Protein AF-B4JKR5-F1 (afdb_monomer_lite)

Organism: Drosophila grimshawi (NCBI:txid7222)

Foldseek 3Di:
DDPQWAAADEDDDDPPDPQADDQVRLQVVLCVVQVADDDGLLQCLLLQSVLLLLCQLTPPLAPLVLQDQAAQDLVNSVSSVVSNVSSCVSNVHPDDADNVVSNVSDRPRSSVVSSSSVVSSVRRDDDGDPPDHSCVSNVNDHGGHHDDD

Radius of gyration: 14.47 Å; chains: 1; bounding box: 42×41×27 Å

Secondary structure (DSSP, 8-state):
----PPPP------TT-S----HHHHHHHHHHHHT----SGGGGGGSHHHHHHHHHHSTTSS-GGG--SEE-SHHHHHHHHHHHHHHHHHTT------HHHHHTT-HHHHHHHHHHHHHHHHHH-----TT--HHHHTTT---EEPP--

Sequence (149 aa):
MGNEYRIAKNVVLTRNSKEQFSKIKILNWVNETLESNLSRIKDLCTGAAYCNLMDILFPNLIQMRNVKFMGNQKIDYIKNFKLLQQGFNKLQVNVSFDIQELIKGNYRENYQFANWFKVFYDRNFESICKNYCAKKARGYQEIGMAISN

InterPro domains:
  IPR001715 Calponin homology domain [PF00307] (23-112)
  IPR001715 Calponin homology domain [PS50021] (20-122)
  IPR027328 Microtubule-associated protein RP/EB [PTHR10623] (14-144)
  IPR036872 CH domain superfamily [G3DSA:1.10.418.10] (5-138)
  IPR036872 CH domain superfamily [SSF47576] (9-125)

pLDDT: mean 90.49, std 11.38, range [38.56, 98.44]

Structure (mmCIF, N/CA/C/O backbone):
data_AF-B4JKR5-F1
#
_entry.id   AF-B4JKR5-F1
#
loop_
_atom_site.group_PDB
_atom_site.id
_atom_site.type_symbol
_atom_site.label_atom_id
_atom_site.label_alt_id
_atom_site.label_comp_id
_atom_site.label_asym_id
_atom_site.label_entity_id
_atom_site.label_seq_id
_atom_site.pdbx_PDB_ins_code
_atom_site.Cartn_x
_atom_site.Cartn_y
_atom_site.Cartn_z
_atom_site.occupancy
_atom_site.B_iso_or_equiv
_atom_site.auth_seq_id
_atom_site.auth_comp_id
_atom_site.auth_asym_id
_atom_site.auth_atom_id
_atom_site.pdbx_PDB_model_num
ATOM 1 N N . MET A 1 1 ? -21.440 -17.011 8.855 1.00 38.56 1 MET A N 1
ATOM 2 C CA . MET A 1 1 ? -20.200 -17.785 8.644 1.00 38.56 1 MET A CA 1
ATOM 3 C C . MET A 1 1 ? -19.094 -16.781 8.385 1.00 38.56 1 MET A C 1
ATOM 5 O O . MET A 1 1 ? -19.148 -16.088 7.378 1.00 38.56 1 MET A O 1
ATOM 9 N N . GLY A 1 2 ? -18.218 -16.561 9.366 1.00 49.44 2 GLY A N 1
ATOM 10 C CA . GLY A 1 2 ? -17.112 -15.616 9.219 1.00 49.44 2 GLY A CA 1
ATOM 11 C C . GLY A 1 2 ? -16.106 -16.192 8.234 1.00 49.44 2 GLY A C 1
ATOM 12 O O . GLY A 1 2 ? -15.695 -17.333 8.402 1.00 49.44 2 GLY A O 1
ATOM 13 N N . ASN A 1 3 ? -15.753 -15.442 7.192 1.00 53.28 3 ASN A N 1
ATOM 14 C CA . ASN A 1 3 ? -14.658 -15.835 6.314 1.00 53.28 3 ASN A CA 1
ATOM 15 C C . ASN A 1 3 ? -13.369 -15.816 7.144 1.00 53.28 3 ASN A C 1
ATOM 17 O O . ASN A 1 3 ? -12.841 -14.742 7.439 1.00 53.28 3 ASN A O 1
ATOM 21 N N . GLU A 1 4 ? -12.902 -16.988 7.564 1.00 66.31 4 GLU A N 1
ATOM 22 C CA . GLU A 1 4 ? -11.586 -17.136 8.172 1.00 66.31 4 GLU A CA 1
ATOM 23 C C . GLU A 1 4 ? -10.542 -16.977 7.067 1.00 66.31 4 GLU A C 1
ATOM 25 O O . GLU A 1 4 ? -10.443 -17.780 6.139 1.00 66.31 4 GLU A O 1
ATOM 30 N N . TYR A 1 5 ? -9.802 -15.871 7.118 1.00 74.06 5 TYR A N 1
ATOM 31 C CA . TYR A 1 5 ? -8.670 -15.653 6.228 1.00 74.06 5 TYR A CA 1
ATOM 32 C C . TYR A 1 5 ? -7.533 -16.587 6.637 1.00 74.06 5 TYR A C 1
ATOM 34 O O . TYR A 1 5 ? -7.296 -16.802 7.826 1.00 74.06 5 TYR A O 1
ATOM 42 N N . ARG A 1 6 ? -6.766 -17.085 5.661 1.00 83.94 6 ARG A N 1
ATOM 43 C CA . ARG A 1 6 ? -5.483 -17.728 5.965 1.00 83.94 6 ARG A CA 1
ATOM 44 C C . ARG A 1 6 ? -4.576 -16.732 6.700 1.00 83.94 6 ARG A C 1
ATOM 46 O O . ARG A 1 6 ? -4.477 -15.576 6.287 1.00 83.94 6 ARG A O 1
ATOM 53 N N . ILE A 1 7 ? -3.902 -17.183 7.756 1.00 89.88 7 ILE A N 1
ATOM 54 C CA . ILE A 1 7 ? -2.922 -16.369 8.485 1.00 89.88 7 ILE A CA 1
ATOM 55 C C . ILE A 1 7 ? -1.755 -16.016 7.557 1.00 89.88 7 ILE A C 1
ATOM 57 O O . ILE A 1 7 ? -1.309 -16.843 6.755 1.00 89.88 7 ILE A O 1
ATOM 61 N N . ALA A 1 8 ? -1.268 -14.780 7.649 1.00 93.06 8 ALA A N 1
ATOM 62 C CA . ALA A 1 8 ? -0.163 -14.322 6.821 1.00 93.06 8 ALA A CA 1
ATOM 63 C C . ALA A 1 8 ? 1.189 -14.820 7.352 1.00 93.06 8 ALA A C 1
ATOM 65 O O . ALA A 1 8 ? 1.432 -14.919 8.556 1.00 93.06 8 ALA A O 1
ATOM 66 N N . LYS A 1 9 ? 2.121 -15.074 6.436 1.00 93.56 9 LYS A N 1
ATOM 67 C CA . LYS A 1 9 ? 3.522 -15.338 6.759 1.00 93.56 9 LYS A CA 1
ATOM 68 C C . LYS A 1 9 ? 4.183 -14.019 7.152 1.00 93.56 9 LYS A C 1
ATOM 70 O O . LYS A 1 9 ? 4.355 -13.129 6.317 1.00 93.56 9 LYS A O 1
ATOM 75 N N . ASN A 1 10 ? 4.543 -13.906 8.425 1.00 92.62 10 ASN A N 1
ATOM 76 C CA . ASN A 1 10 ? 5.250 -12.752 8.969 1.00 92.62 10 ASN A CA 1
ATOM 77 C C . ASN A 1 10 ? 6.671 -12.631 8.397 1.00 92.62 10 ASN A C 1
ATOM 79 O O . ASN A 1 10 ? 7.320 -13.635 8.097 1.00 92.62 10 ASN A O 1
ATOM 83 N N . VAL A 1 11 ? 7.156 -11.394 8.270 1.00 91.56 11 VAL A N 1
ATOM 84 C CA . VAL A 1 11 ? 8.515 -11.086 7.801 1.00 91.56 11 VAL A CA 1
ATOM 85 C C . VAL A 1 11 ? 9.166 -10.049 8.711 1.00 91.56 11 VAL A C 1
ATOM 87 O O . VAL A 1 11 ? 8.507 -9.124 9.189 1.00 91.56 11 VAL A O 1
ATOM 90 N N . VAL A 1 12 ? 10.472 -10.190 8.930 1.00 83.75 12 VAL A N 1
ATOM 91 C CA . VAL A 1 12 ? 11.275 -9.273 9.745 1.00 83.75 12 VAL A CA 1
ATOM 92 C C . VAL A 1 12 ? 12.424 -8.761 8.892 1.00 83.75 12 VAL A C 1
ATOM 94 O O . VAL A 1 12 ? 13.229 -9.548 8.402 1.00 83.75 12 VAL A O 1
ATOM 97 N N . LEU A 1 13 ? 12.513 -7.438 8.741 1.00 78.69 13 LEU A N 1
ATOM 98 C CA . LEU A 1 13 ? 13.674 -6.787 8.149 1.00 78.69 13 LEU A CA 1
ATOM 99 C C . LEU A 1 13 ? 14.570 -6.233 9.256 1.00 78.69 13 LEU A C 1
ATOM 101 O O . LEU A 1 13 ? 14.214 -5.286 9.954 1.00 78.69 13 LEU A O 1
ATOM 105 N N . THR A 1 14 ? 15.756 -6.811 9.405 1.00 69.12 14 THR A N 1
ATOM 106 C CA . THR A 1 14 ? 16.861 -6.212 10.164 1.00 69.12 14 THR A CA 1
ATOM 107 C C . THR A 1 14 ? 17.670 -5.262 9.270 1.00 69.12 14 THR A C 1
ATOM 109 O O . THR A 1 14 ? 17.600 -5.344 8.042 1.00 69.12 14 THR A O 1
ATOM 112 N N . ARG A 1 15 ? 18.488 -4.371 9.852 1.00 58.88 15 ARG A N 1
ATOM 113 C CA . ARG A 1 15 ? 19.363 -3.457 9.081 1.00 58.88 15 ARG A CA 1
ATOM 114 C C . ARG A 1 15 ? 20.330 -4.172 8.123 1.00 58.88 15 ARG A C 1
ATOM 116 O O . ARG A 1 15 ? 20.763 -3.553 7.162 1.00 58.88 15 ARG A O 1
ATOM 123 N N . ASN A 1 16 ? 20.617 -5.453 8.364 1.00 60.06 16 ASN A N 1
ATOM 124 C CA . ASN A 1 16 ? 21.521 -6.276 7.554 1.00 60.06 16 ASN A CA 1
ATOM 125 C C . ASN A 1 16 ? 20.774 -7.264 6.644 1.00 60.06 16 ASN A C 1
ATOM 127 O O . ASN A 1 16 ? 21.376 -8.202 6.119 1.00 60.06 16 ASN A O 1
ATOM 131 N N . SER A 1 17 ? 19.458 -7.105 6.485 1.00 65.81 17 SER A N 1
ATOM 132 C CA . SER A 1 17 ? 18.682 -7.968 5.594 1.00 65.81 17 SER A CA 1
ATOM 133 C C . SER A 1 17 ? 19.203 -7.824 4.170 1.00 65.81 17 SER A C 1
ATOM 135 O O . SER A 1 17 ? 19.283 -6.714 3.650 1.00 65.81 17 SER A O 1
ATOM 137 N N . LYS A 1 18 ? 19.530 -8.947 3.525 1.00 61.00 18 LYS A N 1
ATOM 138 C CA . LYS A 1 18 ? 19.995 -8.965 2.128 1.00 61.00 18 LYS A CA 1
ATOM 139 C C . LYS A 1 18 ? 18.929 -8.464 1.141 1.00 61.00 18 LYS A C 1
ATOM 141 O O . LYS A 1 18 ? 19.255 -8.079 0.024 1.00 61.00 18 LYS A O 1
ATOM 146 N N . GLU A 1 19 ? 17.666 -8.456 1.553 1.00 71.12 19 GLU A N 1
ATOM 147 C CA . GLU A 1 19 ? 16.523 -8.057 0.737 1.00 71.12 19 GLU A CA 1
ATOM 148 C C . GLU A 1 19 ? 16.165 -6.592 1.002 1.00 71.12 19 GLU A C 1
ATOM 150 O O . GLU A 1 19 ? 15.245 -6.284 1.755 1.00 71.12 19 GLU A O 1
ATOM 155 N N . GLN A 1 20 ? 16.923 -5.677 0.391 1.00 82.62 20 GLN A N 1
ATOM 156 C CA . GLN A 1 20 ? 16.558 -4.265 0.322 1.00 82.62 20 GLN A CA 1
ATOM 157 C C . GLN A 1 20 ? 16.326 -3.856 -1.134 1.00 82.62 20 GLN A C 1
ATOM 159 O O . GLN A 1 20 ? 17.237 -3.866 -1.962 1.00 82.62 20 GLN A O 1
ATOM 164 N N . PHE A 1 21 ? 15.096 -3.470 -1.464 1.00 91.50 21 PHE A N 1
ATOM 165 C CA . PHE A 1 21 ? 14.747 -3.029 -2.817 1.00 91.50 21 PHE A CA 1
ATOM 166 C C . PHE A 1 21 ? 15.048 -1.546 -3.033 1.00 91.50 21 PHE A C 1
ATOM 168 O O . PHE A 1 21 ? 14.735 -0.725 -2.178 1.00 91.50 21 PHE A O 1
ATOM 175 N N . SER A 1 22 ? 15.591 -1.182 -4.199 1.00 93.94 22 SER A N 1
ATOM 176 C CA . SER A 1 22 ? 15.779 0.225 -4.565 1.00 93.94 22 SER A CA 1
ATOM 177 C C . SER A 1 22 ? 14.437 0.951 -4.733 1.00 93.94 22 SER A C 1
ATOM 179 O O . SER A 1 22 ? 13.415 0.338 -5.049 1.00 93.94 22 SER A O 1
ATOM 181 N N . LYS A 1 23 ? 14.440 2.286 -4.597 1.00 94.12 23 LYS A N 1
ATOM 182 C CA . LYS A 1 23 ? 13.235 3.115 -4.796 1.00 94.12 23 LYS A CA 1
ATOM 183 C C . LYS A 1 23 ? 12.568 2.880 -6.159 1.00 94.12 23 LYS A C 1
ATOM 185 O O . LYS A 1 23 ? 11.350 2.802 -6.237 1.00 94.12 23 LYS A O 1
ATOM 190 N N . ILE A 1 24 ? 13.378 2.741 -7.212 1.00 95.88 24 ILE A N 1
ATOM 191 C CA . ILE A 1 24 ? 12.910 2.538 -8.589 1.00 95.88 24 ILE A CA 1
ATOM 192 C C . ILE A 1 24 ? 12.237 1.172 -8.695 1.00 95.88 24 ILE A C 1
ATOM 194 O O . ILE A 1 24 ? 11.136 1.070 -9.219 1.00 95.88 24 ILE A O 1
ATOM 198 N N . LYS A 1 25 ? 12.855 0.135 -8.116 1.00 96.50 25 LYS A N 1
ATOM 199 C CA . LYS A 1 25 ? 12.293 -1.217 -8.116 1.00 96.50 25 LYS A CA 1
ATOM 200 C C . LYS A 1 25 ? 10.956 -1.286 -7.376 1.00 96.50 25 LYS A C 1
ATOM 202 O O . LYS A 1 25 ? 10.046 -1.948 -7.857 1.00 96.50 25 LYS A O 1
ATOM 207 N N . ILE A 1 26 ? 10.825 -0.594 -6.241 1.00 97.25 26 ILE A N 1
ATOM 208 C CA . ILE A 1 26 ? 9.556 -0.508 -5.503 1.00 97.25 26 ILE A CA 1
ATOM 209 C C . ILE A 1 26 ? 8.488 0.192 -6.349 1.00 97.25 26 ILE A C 1
ATOM 211 O O . ILE A 1 26 ? 7.390 -0.335 -6.485 1.00 97.25 26 ILE A O 1
ATOM 215 N N . LEU A 1 27 ? 8.797 1.356 -6.927 1.00 97.31 27 LEU A N 1
ATOM 216 C CA . LEU A 1 27 ? 7.823 2.127 -7.706 1.00 97.31 27 LEU A CA 1
ATOM 217 C C . LEU A 1 27 ? 7.362 1.384 -8.960 1.00 97.31 27 LEU A C 1
ATOM 219 O O . LEU A 1 27 ? 6.159 1.301 -9.192 1.00 97.31 27 LEU A O 1
ATOM 223 N N . ASN A 1 28 ? 8.292 0.795 -9.717 1.00 98.00 28 ASN A N 1
ATOM 224 C CA . ASN A 1 28 ? 7.957 -0.002 -10.898 1.00 98.00 28 ASN A CA 1
ATOM 225 C C . ASN A 1 28 ? 7.047 -1.168 -10.520 1.00 98.00 28 ASN A C 1
ATOM 227 O O . ASN A 1 28 ? 5.993 -1.330 -11.119 1.00 98.00 28 ASN A O 1
ATOM 231 N N . TRP A 1 29 ? 7.388 -1.902 -9.458 1.00 97.50 29 TRP A N 1
ATOM 232 C CA . TRP A 1 29 ? 6.557 -3.001 -8.979 1.00 97.50 29 TRP A CA 1
ATOM 233 C C . TRP A 1 29 ? 5.135 -2.553 -8.619 1.00 97.50 29 TRP A C 1
ATOM 235 O O . TRP A 1 29 ? 4.173 -3.197 -9.039 1.00 97.50 29 TRP A O 1
ATOM 245 N N . VAL A 1 30 ? 4.980 -1.466 -7.855 1.00 97.88 30 VAL A N 1
ATOM 246 C CA . VAL A 1 30 ? 3.644 -0.971 -7.485 1.00 97.88 30 VAL A CA 1
ATOM 247 C C . VAL A 1 30 ? 2.863 -0.567 -8.735 1.00 97.88 30 VAL A C 1
ATOM 249 O O . VAL A 1 30 ? 1.705 -0.955 -8.872 1.00 97.88 30 VAL A O 1
ATOM 252 N N . ASN A 1 31 ? 3.497 0.160 -9.656 1.00 97.75 31 ASN A N 1
ATOM 253 C CA . ASN A 1 31 ? 2.858 0.639 -10.879 1.00 97.75 31 ASN A CA 1
ATOM 254 C C . ASN A 1 31 ? 2.456 -0.490 -11.825 1.00 97.75 31 ASN A C 1
ATOM 256 O O . ASN A 1 31 ? 1.346 -0.460 -12.346 1.00 97.75 31 ASN A O 1
ATOM 260 N N . GLU A 1 32 ? 3.307 -1.498 -12.003 1.00 96.88 32 GLU A N 1
ATOM 261 C CA . GLU A 1 32 ? 3.009 -2.685 -12.808 1.00 96.88 32 GLU A CA 1
ATOM 262 C C . GLU A 1 32 ? 1.884 -3.512 -12.175 1.00 96.88 32 GLU A C 1
ATOM 264 O O . GLU A 1 32 ? 0.952 -3.921 -12.860 1.00 96.88 32 GLU A O 1
ATOM 269 N N . THR A 1 33 ? 1.925 -3.711 -10.853 1.00 96.56 33 THR A N 1
ATOM 270 C CA . THR A 1 33 ? 0.940 -4.542 -10.139 1.00 96.56 33 THR A CA 1
ATOM 271 C C . THR A 1 33 ? -0.435 -3.883 -10.075 1.00 96.56 33 THR A C 1
ATOM 273 O O . THR A 1 33 ? -1.461 -4.559 -10.158 1.00 96.56 33 THR A O 1
ATOM 276 N N . LEU A 1 34 ? -0.475 -2.565 -9.874 1.00 96.75 34 LEU A N 1
ATOM 277 C CA . LEU A 1 34 ? -1.721 -1.828 -9.685 1.00 96.75 34 LEU A CA 1
ATOM 278 C C . LEU A 1 34 ? -2.193 -1.105 -10.944 1.00 96.75 34 LEU A C 1
ATOM 280 O O . LEU A 1 34 ? -3.277 -0.532 -10.909 1.00 96.75 34 LEU A O 1
ATOM 284 N N . GLU A 1 35 ? -1.431 -1.098 -12.034 1.00 96.44 35 GLU A N 1
ATOM 285 C CA . GLU A 1 35 ? -1.653 -0.205 -13.177 1.00 96.44 35 GLU A CA 1
ATOM 286 C C . GLU A 1 35 ? -1.805 1.264 -12.731 1.00 96.44 35 GLU A C 1
ATOM 288 O O . GLU A 1 35 ? -2.848 1.889 -12.950 1.00 96.44 35 GLU A O 1
ATOM 293 N N . SER A 1 36 ? -0.799 1.786 -12.028 1.00 95.81 36 SER A N 1
ATOM 294 C CA . SER A 1 36 ? -0.754 3.167 -11.517 1.00 95.81 36 SER A CA 1
ATOM 295 C C . SER A 1 36 ? 0.433 3.956 -12.072 1.00 95.81 36 SER A C 1
ATOM 297 O O . SER A 1 36 ? 1.325 3.389 -12.693 1.00 95.81 36 SER A O 1
ATOM 299 N N . ASN A 1 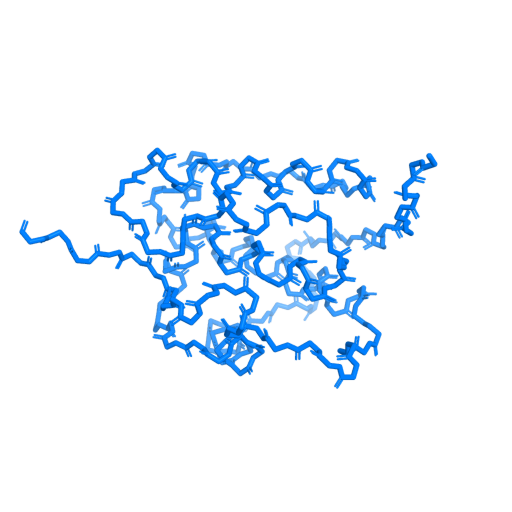37 ? 0.467 5.265 -11.801 1.00 95.12 37 ASN A N 1
ATOM 300 C CA . ASN A 1 37 ? 1.500 6.189 -12.285 1.00 95.12 37 ASN A CA 1
ATOM 301 C C . ASN A 1 37 ? 2.233 6.915 -11.136 1.00 95.12 37 ASN A C 1
ATOM 303 O O . ASN A 1 37 ? 2.450 8.127 -11.177 1.00 95.12 37 ASN A O 1
ATOM 307 N N . LEU A 1 38 ? 2.598 6.192 -10.073 1.00 94.88 38 LEU A N 1
ATOM 308 C CA . LEU A 1 38 ? 3.323 6.757 -8.932 1.00 94.88 38 LEU A CA 1
ATOM 309 C C . LEU A 1 38 ? 4.779 7.037 -9.310 1.00 94.88 38 LEU A C 1
ATOM 311 O O . LEU A 1 38 ? 5.466 6.174 -9.852 1.00 94.88 38 LEU A O 1
ATOM 315 N N . SER A 1 39 ? 5.281 8.225 -8.980 1.00 93.56 39 SER A N 1
ATOM 316 C CA . SER A 1 39 ? 6.628 8.660 -9.388 1.00 93.56 39 SER A CA 1
ATOM 317 C C . SER A 1 39 ? 7.596 8.791 -8.218 1.00 93.56 39 SER A C 1
ATOM 319 O O . SER A 1 39 ? 8.815 8.814 -8.406 1.00 93.56 39 SER A O 1
ATOM 321 N N . ARG A 1 40 ? 7.085 8.894 -6.988 1.00 93.06 40 ARG A N 1
ATOM 322 C CA . ARG A 1 40 ? 7.890 9.156 -5.795 1.00 93.06 40 ARG A CA 1
ATOM 323 C C . ARG A 1 40 ? 7.456 8.228 -4.674 1.00 93.06 40 ARG A C 1
ATOM 325 O O . ARG A 1 40 ? 6.272 8.013 -4.457 1.00 93.06 40 ARG A O 1
ATOM 332 N N . ILE A 1 41 ? 8.417 7.762 -3.874 1.00 93.75 41 ILE A N 1
ATOM 333 C CA . ILE A 1 41 ? 8.135 6.930 -2.688 1.00 93.75 41 ILE A CA 1
ATOM 334 C C . ILE A 1 41 ? 7.144 7.617 -1.743 1.00 93.75 41 ILE A C 1
ATOM 336 O O . ILE A 1 41 ? 6.286 6.956 -1.169 1.00 93.75 41 ILE A O 1
ATOM 340 N N . LYS A 1 42 ? 7.207 8.950 -1.633 1.00 90.50 42 LYS A N 1
ATOM 341 C CA . LYS A 1 42 ? 6.256 9.714 -0.822 1.00 90.50 42 LYS A CA 1
ATOM 342 C C . LYS A 1 42 ? 4.806 9.583 -1.289 1.00 90.50 42 LYS A C 1
ATOM 344 O O . LYS A 1 42 ? 3.927 9.777 -0.473 1.00 90.50 42 LYS A O 1
ATOM 349 N N . ASP A 1 43 ? 4.533 9.251 -2.552 1.00 93.12 43 ASP A N 1
ATOM 350 C CA . ASP A 1 43 ? 3.155 9.105 -3.037 1.00 93.12 43 ASP A CA 1
ATOM 351 C C . ASP A 1 43 ? 2.456 7.882 -2.385 1.00 93.12 43 ASP A C 1
ATO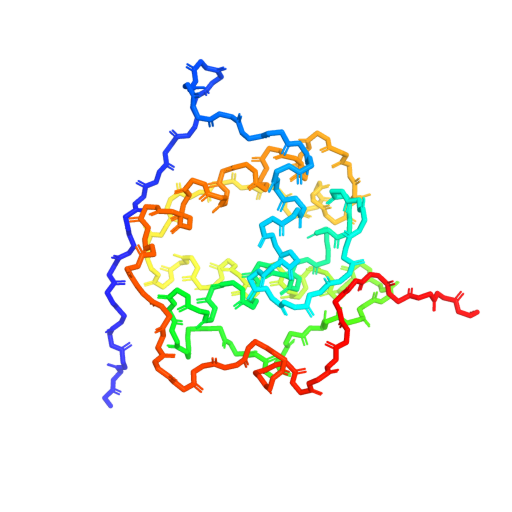M 353 O O . ASP A 1 43 ? 1.227 7.822 -2.313 1.00 93.12 43 ASP A O 1
ATOM 357 N N . LEU A 1 44 ? 3.232 6.947 -1.812 1.00 96.38 44 LEU A N 1
ATOM 358 C CA . LEU A 1 44 ? 2.738 5.822 -1.007 1.00 96.38 44 LEU A CA 1
ATOM 359 C C . LEU A 1 44 ? 2.240 6.243 0.390 1.00 96.38 44 LEU A C 1
ATOM 361 O O . LEU A 1 44 ? 1.557 5.457 1.050 1.00 96.38 44 LEU A O 1
ATOM 365 N N . CYS A 1 45 ? 2.520 7.475 0.838 1.00 96.44 45 CYS A N 1
ATOM 366 C CA . CYS A 1 45 ? 2.090 7.984 2.147 1.00 96.44 45 CYS A CA 1
ATOM 367 C C . CYS A 1 45 ? 0.569 8.122 2.285 1.00 96.44 45 CYS A C 1
ATOM 369 O O . CYS A 1 45 ? 0.060 8.344 3.379 1.00 96.44 45 CYS A O 1
ATOM 371 N N . THR A 1 46 ? -0.168 7.995 1.183 1.00 96.94 46 THR A N 1
ATOM 372 C CA . THR A 1 46 ? -1.631 8.014 1.188 1.00 96.94 46 THR A CA 1
ATOM 373 C C . THR A 1 46 ? -2.228 6.740 1.778 1.00 96.94 46 THR A C 1
ATOM 375 O O . THR A 1 46 ? -3.406 6.726 2.123 1.00 96.94 46 THR A O 1
ATOM 378 N N . GLY A 1 47 ? -1.462 5.646 1.859 1.00 97.50 47 GLY A N 1
ATOM 379 C CA . GLY A 1 47 ? -1.945 4.338 2.309 1.00 97.50 47 GLY A CA 1
ATOM 380 C C . GLY A 1 47 ? -2.802 3.581 1.281 1.00 97.50 47 GLY A C 1
ATOM 381 O O . GLY A 1 47 ? -3.072 2.393 1.464 1.00 97.50 47 GLY A O 1
ATOM 382 N N . ALA A 1 48 ? -3.218 4.232 0.190 1.00 98.00 48 ALA A N 1
ATOM 383 C CA . ALA A 1 48 ? -4.165 3.674 -0.774 1.00 98.00 48 ALA A CA 1
ATOM 384 C C . ALA A 1 48 ? -3.576 2.518 -1.595 1.00 98.00 48 ALA A C 1
ATOM 386 O O . ALA A 1 48 ? -4.222 1.482 -1.759 1.00 98.00 48 ALA A O 1
ATOM 387 N N . ALA A 1 49 ? -2.327 2.665 -2.055 1.00 98.19 49 ALA A N 1
ATOM 388 C CA . ALA A 1 49 ? -1.623 1.616 -2.792 1.00 98.19 49 ALA A CA 1
ATOM 389 C C . ALA A 1 49 ? -1.508 0.326 -1.962 1.00 98.19 49 ALA A C 1
ATOM 391 O O . ALA A 1 49 ? -1.818 -0.757 -2.452 1.00 98.19 49 ALA A O 1
ATOM 392 N N . TYR A 1 50 ? -1.151 0.443 -0.677 1.00 98.44 50 TYR A N 1
ATOM 393 C CA . TYR A 1 50 ? -1.054 -0.704 0.230 1.00 98.44 50 TYR A CA 1
ATOM 394 C C . TYR A 1 50 ? -2.401 -1.399 0.432 1.00 98.44 50 TYR A C 1
ATOM 396 O O . TYR A 1 50 ? -2.456 -2.625 0.431 1.00 98.44 50 TYR A O 1
ATOM 404 N N . CYS A 1 51 ? -3.496 -0.641 0.541 1.00 98.38 51 CYS A N 1
ATOM 405 C CA . CYS A 1 51 ? -4.840 -1.216 0.614 1.00 98.38 51 CYS A CA 1
ATOM 406 C C . CYS A 1 51 ? -5.182 -2.030 -0.644 1.00 98.38 51 CYS A C 1
ATOM 408 O O . CYS A 1 51 ? -5.660 -3.155 -0.523 1.00 98.38 51 CYS A O 1
ATOM 410 N N . ASN A 1 52 ? -4.888 -1.503 -1.840 1.00 97.50 52 ASN A N 1
ATOM 411 C CA . ASN A 1 52 ? -5.147 -2.221 -3.092 1.00 97.50 52 ASN A CA 1
ATOM 412 C C . ASN A 1 52 ? -4.274 -3.478 -3.230 1.00 97.50 52 ASN A C 1
ATOM 414 O O . ASN A 1 52 ? -4.763 -4.506 -3.687 1.00 97.50 52 ASN A O 1
ATOM 418 N N . LEU A 1 53 ? -3.005 -3.413 -2.812 1.00 98.00 53 LEU A N 1
ATOM 419 C CA . LEU A 1 53 ? -2.101 -4.569 -2.809 1.00 98.00 53 LEU A CA 1
ATOM 420 C C . LEU A 1 53 ? -2.569 -5.656 -1.834 1.00 98.00 53 LEU A C 1
ATOM 422 O O . LEU A 1 53 ? -2.500 -6.839 -2.162 1.00 98.00 53 LEU A O 1
ATOM 426 N N . MET A 1 54 ? -3.079 -5.277 -0.659 1.00 97.06 54 MET A N 1
ATOM 427 C CA . MET A 1 54 ? -3.656 -6.233 0.291 1.00 97.06 54 MET A CA 1
ATOM 428 C C . MET A 1 54 ? -4.908 -6.916 -0.252 1.00 97.06 54 MET A C 1
ATOM 430 O O . MET A 1 54 ? -5.109 -8.090 0.033 1.00 97.06 54 MET A O 1
ATOM 434 N N . ASP A 1 55 ? -5.721 -6.216 -1.042 1.00 95.38 55 ASP A N 1
ATOM 435 C CA . ASP A 1 55 ? -6.894 -6.800 -1.699 1.00 95.38 55 ASP A CA 1
ATOM 436 C C . ASP A 1 55 ? -6.510 -7.829 -2.783 1.00 95.38 55 ASP A C 1
ATOM 438 O O . ASP A 1 55 ? -7.232 -8.799 -2.993 1.00 95.38 55 ASP A O 1
ATOM 442 N N . ILE A 1 56 ? -5.327 -7.690 -3.400 1.00 95.00 56 ILE A N 1
ATOM 443 C CA . ILE A 1 56 ? -4.748 -8.736 -4.263 1.00 95.00 56 ILE A CA 1
ATOM 444 C C . ILE A 1 56 ? -4.309 -9.949 -3.435 1.00 95.00 56 ILE A C 1
ATOM 446 O O . ILE A 1 56 ? -4.624 -11.083 -3.790 1.00 95.00 56 ILE A O 1
ATOM 450 N N . LEU A 1 57 ? -3.564 -9.727 -2.346 1.00 94.19 57 LEU A N 1
ATOM 451 C CA . LEU A 1 57 ? -3.019 -10.815 -1.521 1.00 94.19 57 LEU A CA 1
ATOM 452 C C . LEU A 1 57 ? -4.102 -11.599 -0.770 1.00 94.19 57 LEU A C 1
ATOM 454 O O . LEU A 1 57 ? -3.992 -12.815 -0.595 1.00 94.19 57 LEU A O 1
ATOM 458 N N . PHE A 1 58 ? -5.114 -10.883 -0.283 1.00 93.25 58 PHE A N 1
ATOM 459 C CA . PHE A 1 58 ? -6.171 -11.384 0.585 1.00 93.25 58 PHE A CA 1
ATOM 460 C C . PHE A 1 58 ? -7.506 -10.742 0.167 1.00 93.25 58 PHE A C 1
ATOM 462 O O . PHE A 1 58 ? -7.934 -9.747 0.763 1.00 93.25 58 PHE A O 1
ATOM 469 N N . PRO A 1 59 ? -8.178 -11.298 -0.857 1.00 91.69 59 PRO A N 1
ATOM 470 C CA . PRO A 1 59 ? -9.421 -10.740 -1.381 1.00 91.69 59 PRO A CA 1
ATOM 471 C C . PRO A 1 59 ? -10.486 -10.539 -0.300 1.00 91.69 59 PRO A C 1
ATOM 473 O O . PRO A 1 59 ? -10.682 -11.404 0.555 1.00 91.69 59 PRO A O 1
ATOM 476 N N . ASN A 1 60 ? -11.207 -9.416 -0.363 1.00 90.69 60 ASN A N 1
ATOM 477 C CA . ASN A 1 60 ? -12.257 -9.008 0.589 1.00 90.69 60 ASN A CA 1
ATOM 478 C C . ASN A 1 60 ? -11.778 -8.658 2.013 1.00 90.69 60 ASN A C 1
ATOM 480 O O . ASN A 1 60 ? -12.603 -8.286 2.854 1.00 90.69 60 ASN A O 1
ATOM 484 N N . LEU A 1 61 ? -10.471 -8.722 2.302 1.00 94.19 61 LEU A N 1
ATOM 485 C CA . LEU A 1 61 ? -9.931 -8.372 3.620 1.00 94.19 61 LEU A CA 1
ATOM 486 C C . LEU A 1 61 ? -10.119 -6.885 3.942 1.00 94.19 61 LEU A C 1
ATOM 488 O O . LEU A 1 61 ? -10.522 -6.520 5.057 1.00 94.19 61 LEU A O 1
ATOM 492 N N . ILE A 1 62 ? -9.797 -6.038 2.962 1.00 95.75 62 ILE A N 1
ATOM 493 C CA . ILE A 1 62 ? -9.899 -4.584 3.039 1.00 95.75 62 ILE A CA 1
ATOM 494 C C . ILE A 1 62 ? -11.228 -4.153 2.424 1.00 95.75 62 ILE A C 1
ATOM 496 O O . ILE A 1 62 ? -11.583 -4.552 1.318 1.00 95.75 62 ILE A O 1
ATOM 500 N N . GLN A 1 63 ? -11.969 -3.290 3.120 1.00 95.00 63 GLN A N 1
ATOM 501 C CA . GLN A 1 63 ? -13.177 -2.685 2.559 1.00 95.00 63 GLN A CA 1
ATOM 502 C C . GLN A 1 63 ? -12.787 -1.618 1.529 1.00 95.00 63 GLN A C 1
ATOM 504 O O . GLN A 1 63 ? -12.744 -0.432 1.854 1.00 95.00 63 GLN A O 1
ATOM 509 N N . MET A 1 64 ? -12.515 -2.036 0.291 1.00 96.19 64 MET A N 1
ATOM 510 C CA . MET A 1 64 ? -12.011 -1.173 -0.788 1.00 96.19 64 MET A CA 1
ATOM 511 C C . MET A 1 64 ? -12.882 0.066 -1.040 1.00 96.19 64 MET A C 1
ATOM 513 O O . MET A 1 64 ? -12.355 1.146 -1.288 1.00 96.19 64 MET A O 1
ATOM 517 N N . ARG A 1 65 ? -14.204 -0.040 -0.849 1.00 95.44 65 ARG A N 1
ATOM 518 C CA . ARG A 1 65 ? -15.150 1.093 -0.924 1.00 95.44 65 ARG A CA 1
ATOM 519 C C . ARG A 1 65 ? -14.845 2.250 0.043 1.00 95.44 65 ARG A C 1
ATOM 521 O O . ARG A 1 65 ? -15.272 3.374 -0.196 1.00 95.44 65 ARG A O 1
ATOM 528 N N . ASN A 1 66 ? -14.142 1.977 1.143 1.00 96.50 66 ASN A N 1
ATOM 529 C CA . ASN A 1 66 ? -13.798 2.971 2.161 1.00 96.50 66 ASN A CA 1
ATOM 530 C C . ASN A 1 66 ? -12.407 3.580 1.937 1.00 96.50 66 ASN A C 1
ATOM 532 O O . ASN A 1 66 ? -12.048 4.531 2.633 1.00 96.50 66 ASN A O 1
ATOM 536 N N . VAL A 1 67 ? -11.626 3.039 0.999 1.00 97.75 67 VAL A N 1
ATOM 537 C CA . VAL A 1 67 ? -10.278 3.520 0.689 1.00 97.75 67 VAL A CA 1
ATOM 538 C C . VAL A 1 67 ? -10.377 4.814 -0.117 1.00 97.75 67 VAL A C 1
ATOM 540 O O . VAL A 1 67 ? -11.125 4.915 -1.090 1.00 97.75 67 VAL A O 1
ATOM 543 N N . LYS A 1 68 ? -9.608 5.823 0.287 1.00 97.44 68 LYS A N 1
ATOM 544 C CA . LYS A 1 68 ? -9.476 7.101 -0.419 1.00 97.44 68 LYS A CA 1
ATOM 545 C C . LYS A 1 68 ? -8.263 7.048 -1.345 1.00 97.44 68 LYS A C 1
ATOM 547 O O . LYS A 1 68 ? -7.147 7.274 -0.890 1.00 97.44 68 LYS A O 1
ATOM 552 N N . PHE A 1 69 ? -8.479 6.718 -2.621 1.00 96.19 69 PHE A N 1
ATOM 553 C CA . PHE A 1 69 ? -7.398 6.545 -3.606 1.00 96.19 69 PHE A CA 1
ATOM 554 C C . PHE A 1 69 ? -6.755 7.860 -4.059 1.00 96.19 69 PHE A C 1
ATOM 556 O O . PHE A 1 69 ? -5.542 7.902 -4.253 1.00 96.19 69 PHE A O 1
ATOM 563 N N . MET A 1 70 ? -7.557 8.925 -4.134 1.00 93.56 70 MET A N 1
ATOM 564 C CA . MET A 1 70 ? -7.133 10.294 -4.437 1.00 93.56 70 MET A CA 1
ATOM 565 C C . MET A 1 70 ? -7.451 11.211 -3.252 1.00 93.56 70 MET A C 1
ATOM 567 O O . MET A 1 70 ? -8.404 11.987 -3.283 1.00 93.56 70 MET A O 1
ATOM 571 N N . GLY A 1 71 ? -6.697 11.070 -2.161 1.00 86.25 71 GLY A N 1
ATOM 572 C CA . GLY A 1 71 ? -6.851 11.925 -0.979 1.00 86.25 71 GLY A CA 1
ATOM 573 C C . GLY A 1 71 ? -6.040 13.216 -1.107 1.00 86.25 71 GLY A C 1
ATOM 574 O O . GLY A 1 71 ? -4.933 13.190 -1.641 1.00 86.25 71 GLY A O 1
ATOM 575 N N . ASN A 1 72 ? -6.561 14.332 -0.597 1.00 85.69 72 ASN A N 1
ATOM 576 C CA . ASN A 1 72 ? -5.834 15.608 -0.490 1.00 85.69 72 ASN A CA 1
ATOM 577 C C . ASN A 1 72 ? -5.545 16.016 0.966 1.00 85.69 72 ASN A C 1
ATOM 579 O O . ASN A 1 72 ? -4.847 17.000 1.203 1.00 85.69 72 ASN A O 1
ATOM 583 N N . GLN A 1 73 ? -6.052 15.268 1.950 1.00 91.38 73 GLN A N 1
ATOM 584 C CA . GLN A 1 73 ? -5.902 15.587 3.368 1.00 91.38 73 GLN A CA 1
ATOM 585 C C . GLN A 1 73 ? -5.278 14.433 4.153 1.00 91.38 73 GLN A C 1
ATOM 587 O O . GLN A 1 73 ? -5.585 13.260 3.942 1.00 91.38 73 GLN A O 1
ATOM 592 N N . LYS A 1 74 ? -4.468 14.770 5.166 1.00 93.75 74 LYS A N 1
ATOM 593 C CA . LYS A 1 74 ? -3.853 13.781 6.071 1.00 93.75 74 LYS A CA 1
ATOM 594 C C . LYS A 1 74 ? -4.883 12.890 6.772 1.00 93.75 74 LYS A C 1
ATOM 596 O O . LYS A 1 74 ? -4.586 11.734 7.054 1.00 93.75 74 LYS A O 1
ATOM 601 N N . ILE A 1 75 ? -6.092 13.397 7.031 1.00 95.31 75 ILE A N 1
ATOM 602 C CA . ILE A 1 75 ? -7.165 12.605 7.645 1.00 95.31 75 ILE A CA 1
ATOM 603 C C . ILE A 1 75 ? -7.595 11.427 6.761 1.00 95.31 75 ILE A C 1
ATOM 605 O O . ILE A 1 75 ? -7.902 10.356 7.284 1.00 95.31 75 ILE A O 1
ATOM 609 N N . ASP A 1 76 ? -7.556 11.583 5.437 1.00 96.25 76 ASP A N 1
ATOM 610 C CA . ASP A 1 76 ? -7.851 10.496 4.503 1.00 96.25 76 ASP A CA 1
ATOM 611 C C . ASP A 1 76 ? -6.738 9.449 4.515 1.00 96.25 76 ASP A C 1
ATOM 613 O O . ASP A 1 76 ? -7.012 8.248 4.526 1.00 96.25 76 ASP A O 1
ATOM 617 N N . TYR A 1 77 ? -5.483 9.887 4.624 1.00 97.12 77 TYR A N 1
ATOM 618 C CA . TYR A 1 77 ? -4.336 8.981 4.699 1.00 97.12 77 TYR A CA 1
ATOM 619 C C . TYR A 1 77 ? -4.364 8.164 5.997 1.00 97.12 77 TYR A C 1
ATOM 621 O O . TYR A 1 77 ? -4.158 6.951 5.978 1.00 97.12 77 TYR A O 1
ATOM 629 N N . ILE A 1 78 ? -4.717 8.800 7.122 1.00 97.75 78 ILE A N 1
ATOM 630 C CA . ILE A 1 78 ? -4.934 8.112 8.404 1.00 97.75 78 ILE A CA 1
ATOM 631 C C . ILE A 1 78 ? -6.030 7.052 8.265 1.00 97.75 78 ILE A C 1
ATOM 633 O O . ILE A 1 78 ? -5.857 5.936 8.753 1.00 97.75 78 ILE A O 1
ATOM 637 N N . LYS A 1 79 ? -7.156 7.370 7.609 1.00 97.69 79 LYS A N 1
ATOM 638 C CA . LYS A 1 79 ? -8.245 6.401 7.392 1.00 97.69 79 LYS A CA 1
ATOM 639 C C . LYS A 1 79 ? -7.760 5.189 6.594 1.00 97.69 79 LYS A C 1
ATOM 641 O O . LYS A 1 79 ? -8.019 4.063 7.013 1.00 97.69 79 LYS A O 1
ATOM 646 N N . ASN A 1 80 ? -7.008 5.404 5.516 1.00 98.25 80 ASN A N 1
ATOM 647 C CA . ASN A 1 80 ? -6.433 4.319 4.719 1.00 98.25 80 ASN A CA 1
ATOM 648 C C . ASN A 1 80 ? -5.472 3.447 5.541 1.00 98.25 80 ASN A C 1
ATOM 650 O O . ASN A 1 80 ? -5.604 2.225 5.548 1.00 98.25 80 ASN A O 1
ATOM 654 N N . PHE A 1 81 ? -4.549 4.045 6.300 1.00 98.00 81 PHE A N 1
ATOM 655 C CA . PHE A 1 81 ? -3.636 3.270 7.148 1.00 98.00 81 PHE A CA 1
ATOM 656 C C . PHE A 1 81 ? -4.348 2.530 8.284 1.00 98.00 81 PHE A C 1
ATOM 658 O O . PHE A 1 81 ? -3.941 1.423 8.629 1.00 98.00 81 PHE A O 1
ATOM 665 N N . LYS A 1 82 ? -5.438 3.076 8.834 1.00 97.56 82 LYS A N 1
ATOM 666 C CA . LYS A 1 82 ? -6.273 2.351 9.803 1.00 97.56 82 LYS A CA 1
ATOM 667 C C . LYS A 1 82 ? -6.964 1.142 9.173 1.00 97.56 82 LYS A C 1
ATOM 669 O O . LYS A 1 82 ? -7.013 0.094 9.809 1.00 97.56 82 LYS A O 1
ATOM 674 N N . LEU A 1 83 ? -7.458 1.251 7.936 1.00 97.94 83 LEU A N 1
ATOM 675 C CA . LEU A 1 83 ? -7.999 0.100 7.199 1.00 97.94 83 LEU A CA 1
ATOM 676 C C . LEU A 1 83 ? -6.922 -0.969 6.981 1.00 97.94 83 LEU A C 1
ATOM 678 O O . LEU A 1 83 ? -7.170 -2.150 7.226 1.00 97.94 83 LEU A O 1
ATOM 682 N N . LEU A 1 84 ? -5.715 -0.553 6.591 1.00 97.94 84 LEU A N 1
ATOM 683 C CA . LEU A 1 84 ? -4.573 -1.450 6.431 1.00 97.94 84 LEU A CA 1
ATOM 684 C C . LEU A 1 84 ? -4.219 -2.165 7.745 1.00 97.94 84 LEU A C 1
ATOM 686 O O . LEU A 1 84 ? -4.084 -3.387 7.765 1.00 97.94 84 LEU A O 1
ATOM 690 N N . GLN A 1 85 ? -4.137 -1.423 8.851 1.00 96.94 85 GLN A N 1
ATOM 691 C CA . GLN A 1 85 ? -3.837 -1.966 10.177 1.00 96.94 85 GLN A CA 1
ATOM 692 C C . GLN A 1 85 ? -4.908 -2.958 10.649 1.00 96.94 85 GLN A C 1
ATOM 694 O O . GLN A 1 85 ? -4.581 -4.014 11.182 1.00 96.94 85 GLN A O 1
ATOM 699 N N . GLN A 1 86 ? -6.190 -2.676 10.398 1.00 96.00 86 GLN A N 1
ATOM 700 C CA . GLN A 1 86 ? -7.268 -3.633 10.664 1.00 96.00 86 GLN A CA 1
ATOM 701 C C . GLN A 1 86 ? -7.097 -4.927 9.855 1.00 96.00 86 GLN A C 1
ATOM 703 O O . GLN A 1 86 ? -7.358 -6.009 10.380 1.00 96.00 86 GLN A O 1
ATOM 708 N N . GLY A 1 87 ? -6.646 -4.831 8.600 1.00 96.31 87 GLY A N 1
ATOM 709 C CA . GLY A 1 87 ? -6.301 -5.991 7.777 1.00 96.31 87 GLY A CA 1
ATOM 710 C C . GLY A 1 87 ? -5.154 -6.806 8.374 1.00 96.31 87 GLY A C 1
ATOM 711 O O . GLY A 1 87 ? -5.285 -8.016 8.541 1.00 96.31 87 GLY A O 1
ATOM 712 N N . PHE A 1 88 ? -4.066 -6.146 8.771 1.00 96.31 88 PHE A N 1
ATOM 713 C CA . PHE A 1 88 ? -2.936 -6.792 9.444 1.00 96.31 88 PHE A CA 1
ATOM 714 C C . PHE A 1 88 ? -3.336 -7.495 10.741 1.00 96.31 88 PHE A C 1
ATOM 716 O O . PHE A 1 88 ? -2.932 -8.637 10.948 1.00 96.31 88 PHE A O 1
ATOM 723 N N . ASN A 1 89 ? -4.192 -6.882 11.560 1.00 95.00 89 ASN A N 1
ATOM 724 C CA . ASN A 1 89 ? -4.671 -7.493 12.801 1.00 95.00 89 ASN A CA 1
ATOM 725 C C . ASN A 1 89 ? -5.457 -8.786 12.539 1.00 95.00 89 ASN A C 1
ATOM 727 O O . ASN A 1 89 ? -5.230 -9.788 13.212 1.00 95.00 89 ASN A O 1
ATOM 731 N N . LYS A 1 90 ? -6.345 -8.794 11.535 1.00 95.19 90 LYS A N 1
ATOM 732 C CA . LYS A 1 90 ? -7.103 -10.000 11.145 1.00 95.19 90 LYS A CA 1
ATOM 733 C C . LYS A 1 90 ? -6.199 -11.136 10.663 1.00 95.19 90 LYS A C 1
ATOM 735 O O . LYS A 1 90 ? -6.535 -12.296 10.853 1.00 95.19 90 LYS A O 1
ATOM 740 N N . LEU A 1 91 ? -5.074 -10.794 10.038 1.00 95.75 91 LEU A N 1
ATOM 741 C CA . LEU A 1 91 ? -4.090 -11.744 9.520 1.00 95.75 91 LEU A CA 1
ATOM 742 C C . LEU A 1 91 ? -2.974 -12.087 10.519 1.00 95.75 91 LEU A C 1
ATOM 744 O O . LEU A 1 91 ? -2.072 -12.839 10.155 1.00 95.75 91 LEU A O 1
ATOM 748 N N . GLN A 1 92 ? -3.008 -11.520 11.732 1.00 94.44 92 GLN A N 1
ATOM 749 C CA . GLN A 1 92 ? -1.967 -11.658 12.759 1.00 94.44 92 GLN A CA 1
ATOM 750 C C . GLN A 1 92 ? -0.563 -11.267 12.255 1.00 94.44 92 GLN A C 1
ATOM 752 O O . GLN A 1 92 ? 0.439 -11.946 12.501 1.00 94.44 92 GLN A O 1
ATOM 757 N N . VAL A 1 93 ? -0.494 -10.160 11.512 1.00 95.12 93 VAL A N 1
ATOM 758 C CA . VAL A 1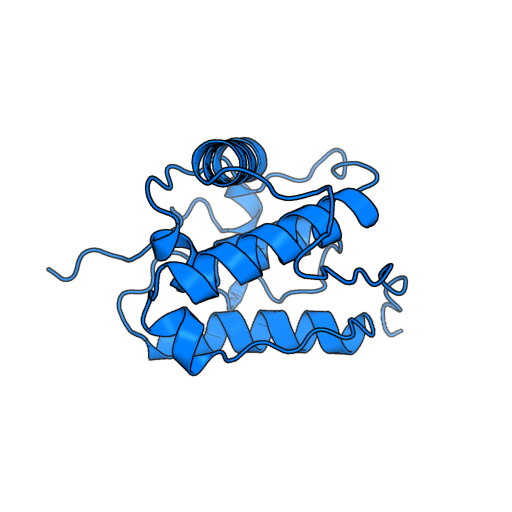 93 ? 0.771 -9.600 11.028 1.00 95.12 93 VAL A CA 1
ATOM 759 C C . VAL A 1 93 ? 1.420 -8.761 12.128 1.00 95.12 93 VAL A C 1
ATOM 761 O O . VAL A 1 93 ? 0.906 -7.716 12.521 1.00 95.12 93 VAL A O 1
ATOM 764 N N . ASN A 1 94 ? 2.588 -9.198 12.584 1.00 89.44 94 ASN A N 1
ATOM 765 C CA . ASN A 1 94 ? 3.373 -8.575 13.642 1.00 89.44 94 ASN A CA 1
ATOM 766 C C . ASN A 1 94 ? 4.324 -7.529 13.053 1.00 89.44 94 ASN A C 1
ATOM 768 O O . ASN A 1 94 ? 5.532 -7.745 12.948 1.00 89.44 94 ASN A O 1
ATOM 772 N N . VAL A 1 95 ? 3.767 -6.386 12.659 1.00 91.12 95 VAL A N 1
ATOM 773 C CA . VAL A 1 95 ? 4.530 -5.225 12.189 1.00 91.12 95 VAL A CA 1
ATOM 774 C C . VAL A 1 95 ? 4.174 -3.990 13.004 1.00 91.12 95 VAL A C 1
ATOM 776 O O . VAL A 1 95 ? 3.006 -3.735 13.289 1.00 91.12 95 VAL A O 1
ATOM 779 N N . SER A 1 96 ? 5.189 -3.205 13.358 1.00 88.25 96 SER A N 1
ATOM 780 C CA . SER A 1 96 ? 5.013 -1.903 13.996 1.00 88.25 96 SER A CA 1
ATOM 781 C C . SER A 1 96 ? 5.482 -0.805 13.050 1.00 88.25 96 SER A C 1
ATOM 783 O O . SER A 1 96 ? 6.597 -0.859 12.530 1.00 88.25 96 SER A O 1
ATOM 785 N N . PHE A 1 97 ? 4.619 0.176 12.809 1.00 89.00 97 PHE A N 1
ATOM 786 C CA . PHE A 1 97 ? 4.921 1.374 12.036 1.00 89.00 97 PHE A CA 1
ATOM 787 C C . PHE A 1 97 ? 4.151 2.561 12.612 1.00 89.00 97 PHE A C 1
ATOM 789 O O . PHE A 1 97 ? 3.019 2.414 13.077 1.00 89.00 97 PHE A O 1
ATOM 796 N N . ASP A 1 98 ? 4.757 3.745 12.559 1.00 94.00 98 ASP A N 1
ATOM 797 C CA . ASP A 1 98 ? 4.103 4.975 12.990 1.00 94.00 98 ASP A CA 1
ATOM 798 C C . ASP A 1 98 ? 3.334 5.603 11.821 1.00 94.00 98 ASP A C 1
ATOM 800 O O . ASP A 1 98 ? 3.914 6.143 10.875 1.00 94.00 98 ASP A O 1
ATOM 804 N N . ILE A 1 99 ? 2.002 5.542 11.897 1.00 95.62 99 ILE A N 1
ATOM 805 C CA . ILE A 1 99 ? 1.111 6.160 10.909 1.00 95.62 99 ILE A CA 1
ATOM 806 C C . ILE A 1 99 ? 1.391 7.663 10.791 1.00 95.62 99 ILE A C 1
ATOM 808 O O . ILE A 1 99 ? 1.364 8.187 9.679 1.00 95.62 99 ILE A O 1
ATOM 812 N N . GLN A 1 100 ? 1.680 8.361 11.894 1.00 95.69 100 GLN A N 1
ATOM 813 C CA . GLN A 1 100 ? 1.932 9.805 11.879 1.00 95.69 100 GLN A CA 1
ATOM 814 C C . GLN A 1 100 ? 3.201 10.150 11.100 1.00 95.69 100 GLN A C 1
ATOM 816 O O . GLN A 1 100 ? 3.216 11.143 10.372 1.00 95.69 100 GLN A O 1
ATOM 821 N N . GLU A 1 101 ? 4.239 9.322 11.190 1.00 95.25 101 GLU A N 1
ATOM 822 C CA . GLU A 1 101 ? 5.459 9.519 10.403 1.00 95.25 101 GLU A CA 1
ATOM 823 C C . GLU A 1 101 ? 5.253 9.191 8.922 1.00 95.25 101 GLU A C 1
ATOM 825 O O . GLU A 1 101 ? 5.713 9.935 8.049 1.00 95.25 101 GLU A O 1
ATOM 830 N N . LEU A 1 102 ? 4.486 8.142 8.611 1.00 95.88 102 LEU A N 1
ATOM 831 C CA . LEU A 1 102 ? 4.181 7.791 7.223 1.00 95.88 102 LEU A CA 1
ATOM 832 C C . LEU A 1 102 ? 3.410 8.910 6.519 1.00 95.88 102 LEU A C 1
ATOM 834 O O . LEU A 1 102 ? 3.856 9.378 5.470 1.00 95.88 102 LEU A O 1
ATOM 838 N N . ILE A 1 103 ? 2.317 9.407 7.109 1.00 96.19 103 ILE A N 1
ATOM 839 C CA . ILE A 1 103 ? 1.452 10.432 6.489 1.00 96.19 103 ILE A CA 1
ATOM 840 C C . ILE A 1 103 ? 2.112 11.814 6.381 1.00 96.19 103 ILE A C 1
ATOM 842 O O . ILE A 1 103 ? 1.631 12.665 5.631 1.00 96.19 103 ILE A O 1
ATOM 846 N N . LYS A 1 104 ? 3.201 12.074 7.121 1.00 93.31 104 LYS A N 1
ATOM 847 C CA . LYS A 1 104 ? 4.036 13.271 6.913 1.00 93.31 104 LYS A CA 1
ATOM 848 C C . LYS A 1 104 ? 4.767 13.223 5.568 1.00 93.31 104 LYS A C 1
ATOM 850 O O . LYS A 1 104 ? 5.229 14.260 5.103 1.00 93.31 104 LYS A O 1
ATOM 855 N N . GLY A 1 105 ? 4.859 12.050 4.939 1.00 88.75 105 GLY A N 1
ATOM 856 C CA . GLY A 1 105 ? 5.558 11.856 3.672 1.00 88.75 105 GLY A CA 1
ATOM 857 C C . GLY A 1 105 ? 7.080 11.854 3.819 1.00 88.75 105 GLY A C 1
ATOM 858 O O . GLY A 1 105 ? 7.776 12.068 2.825 1.00 88.75 105 GLY A O 1
ATOM 859 N N . ASN A 1 106 ? 7.605 11.628 5.033 1.00 90.56 106 ASN A N 1
ATOM 860 C CA . ASN A 1 106 ? 9.045 11.536 5.257 1.00 90.56 106 ASN A CA 1
ATOM 861 C C . ASN A 1 106 ? 9.613 10.346 4.472 1.00 90.56 106 ASN A C 1
ATOM 863 O O . ASN A 1 106 ? 9.090 9.229 4.533 1.00 90.56 106 ASN A O 1
ATOM 867 N N . TYR A 1 107 ? 10.662 10.604 3.690 1.00 90.62 107 TYR A N 1
ATOM 868 C CA . TYR A 1 107 ? 11.228 9.633 2.763 1.00 90.62 107 TYR A CA 1
ATOM 869 C C . TYR A 1 107 ? 11.722 8.378 3.478 1.00 90.62 107 TYR A C 1
ATOM 871 O O . TYR A 1 107 ? 11.472 7.277 2.995 1.00 90.62 107 TYR A O 1
ATOM 879 N N . ARG A 1 108 ? 12.416 8.528 4.612 1.00 92.06 108 ARG A N 1
ATOM 880 C CA . ARG A 1 108 ? 13.067 7.407 5.298 1.00 92.06 108 ARG A CA 1
ATOM 881 C C . ARG A 1 108 ? 12.044 6.381 5.777 1.00 92.06 108 ARG A C 1
ATOM 883 O O . ARG A 1 108 ? 12.186 5.201 5.469 1.00 92.06 108 ARG A O 1
ATOM 890 N N . GLU A 1 109 ? 11.018 6.828 6.483 1.00 93.38 109 GLU A N 1
ATOM 891 C CA . GLU A 1 109 ? 9.987 5.981 7.080 1.00 93.38 109 GLU A CA 1
ATOM 892 C C . GLU A 1 109 ? 9.106 5.367 5.991 1.00 93.38 109 GLU A C 1
ATOM 894 O O . GLU A 1 109 ? 8.859 4.161 6.012 1.00 93.38 109 GLU A O 1
ATOM 899 N N . ASN A 1 110 ? 8.721 6.148 4.973 1.00 95.06 110 ASN A N 1
ATOM 900 C CA . ASN A 1 110 ? 7.965 5.623 3.832 1.00 95.06 110 ASN A CA 1
ATOM 901 C C . ASN A 1 110 ? 8.769 4.581 3.046 1.00 95.06 110 ASN A C 1
ATOM 903 O O . ASN A 1 110 ? 8.224 3.548 2.665 1.00 95.06 110 ASN A O 1
ATOM 907 N N . TYR A 1 111 ? 10.063 4.817 2.824 1.00 94.44 111 TYR A N 1
ATOM 908 C CA . TYR A 1 111 ? 10.928 3.864 2.136 1.00 94.44 111 TYR A CA 1
ATOM 909 C C . TYR A 1 111 ? 11.113 2.579 2.945 1.00 94.44 111 TYR A C 1
ATOM 911 O O . TYR A 1 111 ? 11.006 1.494 2.380 1.00 94.44 111 TYR A O 1
ATOM 919 N N . GLN A 1 112 ? 11.354 2.681 4.256 1.00 93.31 112 GLN A N 1
ATOM 920 C CA . GLN A 1 112 ? 11.486 1.514 5.132 1.00 93.31 112 GLN A CA 1
ATOM 921 C C . GLN A 1 112 ? 10.211 0.670 5.142 1.00 93.31 112 GLN A C 1
ATOM 923 O O . GLN A 1 112 ? 10.286 -0.546 4.958 1.00 93.31 112 GLN A O 1
ATOM 928 N N . PHE A 1 113 ? 9.048 1.310 5.286 1.00 95.75 113 PHE A N 1
ATOM 929 C CA . PHE A 1 113 ? 7.771 0.608 5.264 1.00 95.75 113 PHE A CA 1
ATOM 930 C C . PHE A 1 113 ? 7.484 -0.022 3.897 1.00 95.75 113 PHE A C 1
ATOM 932 O O . PHE A 1 113 ? 7.112 -1.189 3.840 1.00 95.75 113 PHE A O 1
ATOM 939 N N . ALA A 1 114 ? 7.732 0.691 2.793 1.00 96.50 114 ALA A N 1
ATOM 940 C CA . ALA A 1 114 ? 7.552 0.149 1.446 1.00 96.50 114 ALA A CA 1
ATOM 941 C C . ALA A 1 114 ? 8.456 -1.065 1.176 1.00 96.50 114 ALA A C 1
ATOM 943 O O . ALA A 1 114 ? 8.028 -2.032 0.547 1.00 96.50 114 ALA A O 1
ATOM 944 N N . ASN A 1 115 ? 9.696 -1.036 1.675 1.00 94.44 115 ASN A N 1
ATOM 945 C CA . ASN A 1 115 ? 10.628 -2.155 1.550 1.00 94.44 115 ASN A CA 1
ATOM 946 C C . ASN A 1 115 ? 10.123 -3.389 2.303 1.00 94.44 115 ASN A C 1
ATOM 948 O O . ASN A 1 115 ? 10.019 -4.471 1.727 1.00 94.44 115 ASN A O 1
ATOM 952 N N . TRP A 1 116 ? 9.744 -3.201 3.572 1.00 95.50 116 TRP A N 1
ATOM 953 C CA . TRP A 1 116 ? 9.150 -4.257 4.389 1.00 95.50 116 TRP A CA 1
ATOM 954 C C . TRP A 1 116 ? 7.888 -4.818 3.739 1.00 95.50 116 TRP A C 1
ATOM 956 O O . TRP A 1 116 ? 7.739 -6.034 3.629 1.00 95.50 116 TRP A O 1
ATOM 966 N N . PHE A 1 117 ? 7.020 -3.943 3.232 1.00 97.38 117 PHE A N 1
ATOM 967 C CA . PHE A 1 117 ? 5.776 -4.345 2.596 1.00 97.38 117 PHE A CA 1
ATOM 968 C C . PHE A 1 117 ? 6.027 -5.150 1.315 1.00 97.38 117 PHE A C 1
ATOM 970 O O . PHE A 1 117 ? 5.307 -6.109 1.059 1.00 97.38 117 PHE A O 1
ATOM 977 N N . LYS A 1 118 ? 7.063 -4.826 0.528 1.00 96.31 118 LYS A N 1
ATOM 978 C CA . LYS A 1 118 ? 7.440 -5.631 -0.644 1.00 96.31 118 LYS A CA 1
ATOM 979 C C . LYS A 1 118 ? 7.866 -7.046 -0.255 1.00 96.31 118 LYS A C 1
ATOM 981 O O . LYS A 1 118 ? 7.389 -7.998 -0.861 1.00 96.31 118 LYS A O 1
ATOM 986 N N . VAL A 1 119 ? 8.717 -7.191 0.761 1.00 95.12 119 VAL A N 1
ATOM 987 C CA . VAL A 1 119 ? 9.126 -8.518 1.262 1.00 95.12 119 VAL A CA 1
ATOM 988 C C . VAL A 1 119 ? 7.920 -9.282 1.805 1.00 95.12 119 VAL A C 1
ATOM 990 O O . VAL A 1 119 ? 7.738 -10.461 1.503 1.00 95.12 119 VAL A O 1
ATOM 993 N N . PHE A 1 120 ? 7.052 -8.602 2.558 1.00 96.31 120 PHE A N 1
ATOM 994 C CA . PHE A 1 120 ? 5.802 -9.173 3.052 1.00 96.31 120 PHE A CA 1
ATOM 995 C C . PHE A 1 120 ? 4.914 -9.657 1.900 1.00 96.31 120 PHE A C 1
ATOM 997 O O . PHE A 1 120 ? 4.390 -10.771 1.955 1.00 96.31 120 PHE A O 1
ATOM 1004 N N . TYR A 1 121 ? 4.781 -8.848 0.848 1.00 96.62 121 TYR A N 1
ATOM 1005 C CA . TYR A 1 121 ? 4.010 -9.180 -0.341 1.00 96.62 121 TYR A CA 1
ATOM 1006 C C . TYR A 1 121 ? 4.584 -10.411 -1.034 1.00 96.62 121 TYR A C 1
ATOM 1008 O O . TYR A 1 121 ? 3.865 -11.388 -1.196 1.00 96.62 121 TYR A O 1
ATOM 1016 N N . ASP A 1 122 ? 5.879 -10.421 -1.352 1.00 95.00 122 ASP A N 1
ATOM 1017 C CA . ASP A 1 122 ? 6.533 -11.546 -2.037 1.00 95.00 122 ASP A CA 1
ATOM 1018 C C . ASP A 1 122 ? 6.419 -12.852 -1.255 1.00 95.00 122 ASP A C 1
ATOM 1020 O O . ASP A 1 122 ? 6.243 -13.922 -1.834 1.00 95.00 122 ASP A O 1
ATOM 1024 N N . ARG A 1 123 ? 6.473 -12.779 0.078 1.00 94.56 123 ARG A N 1
ATOM 1025 C CA . ARG A 1 123 ? 6.365 -13.959 0.939 1.00 94.56 123 ARG A CA 1
ATOM 1026 C C . ARG A 1 123 ? 4.961 -14.565 0.958 1.00 94.56 123 ARG A C 1
ATOM 1028 O O . ARG A 1 123 ? 4.824 -15.767 1.210 1.00 94.56 123 ARG A O 1
ATOM 1035 N N . ASN A 1 124 ? 3.937 -13.742 0.749 1.00 94.94 124 ASN A N 1
ATOM 1036 C CA . ASN 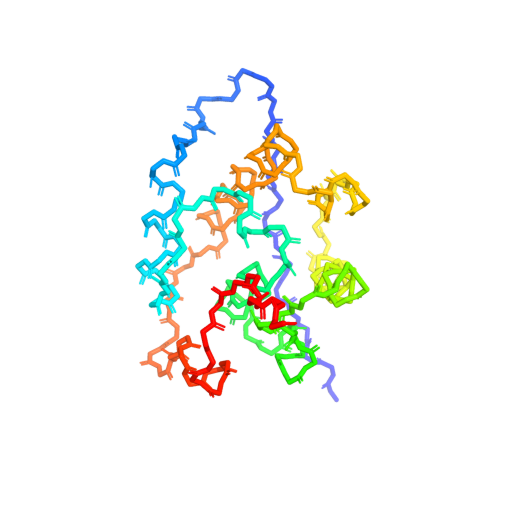A 1 124 ? 2.529 -14.128 0.833 1.00 94.94 124 ASN A CA 1
ATOM 1037 C C . ASN A 1 124 ? 1.855 -14.262 -0.536 1.00 94.94 124 ASN A C 1
ATOM 1039 O O . ASN A 1 124 ? 0.777 -14.850 -0.621 1.00 94.94 124 ASN A O 1
ATOM 1043 N N . PHE A 1 125 ? 2.463 -13.741 -1.595 1.00 94.19 125 PHE A N 1
ATOM 1044 C CA . PHE A 1 125 ? 1.935 -13.803 -2.945 1.00 94.19 125 PHE A CA 1
ATOM 1045 C C . PHE A 1 125 ? 2.098 -15.213 -3.522 1.00 94.19 125 PHE A C 1
ATOM 1047 O O . PHE A 1 125 ? 3.193 -15.766 -3.550 1.00 94.19 125 PHE A O 1
ATOM 1054 N N . GLU A 1 126 ? 0.993 -15.793 -3.984 1.00 87.75 126 GLU A N 1
ATOM 1055 C CA . GLU A 1 126 ? 0.985 -17.101 -4.652 1.00 87.75 126 GLU A CA 1
ATOM 1056 C C . GLU A 1 126 ? 0.644 -16.936 -6.129 1.00 87.75 126 GLU A C 1
ATOM 1058 O O . GLU A 1 126 ? 1.385 -17.371 -7.005 1.00 87.75 126 GLU A O 1
ATOM 1063 N N . SER A 1 127 ? -0.473 -16.271 -6.412 1.00 85.38 127 SER A N 1
ATOM 1064 C CA . SER A 1 127 ? -0.887 -15.883 -7.757 1.00 85.38 127 SER A CA 1
ATOM 1065 C C . SER A 1 127 ? -1.968 -14.806 -7.677 1.00 85.38 127 SER A C 1
ATOM 1067 O O . SER A 1 127 ? -2.651 -14.672 -6.659 1.00 85.38 127 SER A O 1
ATOM 1069 N N . ILE A 1 128 ? -2.140 -14.036 -8.754 1.00 82.56 128 ILE A N 1
ATOM 1070 C CA . ILE A 1 128 ? -3.306 -13.159 -8.906 1.00 82.56 128 ILE A CA 1
ATOM 1071 C C . ILE A 1 128 ? -4.518 -14.038 -9.238 1.00 82.56 128 ILE A C 1
ATOM 1073 O O . ILE A 1 128 ? -4.444 -14.909 -10.106 1.00 82.56 128 ILE A O 1
ATOM 1077 N N . CYS A 1 129 ? -5.650 -13.801 -8.571 1.00 80.69 129 CYS A N 1
ATOM 1078 C CA . CYS A 1 129 ? -6.906 -14.465 -8.917 1.00 80.69 129 CYS A CA 1
ATOM 1079 C C . CYS A 1 129 ? -7.260 -14.183 -10.388 1.00 80.69 129 CYS A C 1
ATOM 1081 O O . CYS A 1 129 ? -7.232 -13.028 -10.806 1.00 80.69 129 CYS A O 1
ATOM 1083 N N . LYS A 1 130 ? -7.632 -15.217 -11.161 1.00 77.12 130 LYS A N 1
ATOM 1084 C CA . LYS A 1 130 ? -7.817 -15.162 -12.631 1.00 77.12 130 LYS A CA 1
ATOM 1085 C C . LYS A 1 130 ? -8.670 -13.995 -13.157 1.00 77.12 130 LYS A C 1
ATOM 1087 O O . LYS A 1 130 ? -8.502 -13.617 -14.306 1.00 77.12 130 LYS A O 1
ATOM 1092 N N . ASN A 1 131 ? -9.553 -13.426 -12.335 1.00 82.56 131 ASN A N 1
ATOM 1093 C CA . ASN A 1 131 ? -10.462 -12.340 -12.718 1.00 82.56 131 ASN A CA 1
ATOM 1094 C C . ASN A 1 131 ? -10.256 -11.047 -11.910 1.00 82.56 131 ASN A C 1
ATOM 1096 O O . ASN A 1 131 ? -11.119 -10.166 -11.920 1.00 82.56 131 ASN A O 1
ATOM 1100 N N . TYR A 1 132 ? -9.155 -10.931 -11.167 1.00 89.12 132 TYR A N 1
ATOM 1101 C CA . TYR A 1 132 ? -8.860 -9.718 -10.420 1.00 89.12 132 TYR A CA 1
ATOM 1102 C C . TYR A 1 132 ? -8.319 -8.630 -11.350 1.00 89.12 132 TYR A C 1
ATOM 1104 O O . TYR A 1 132 ? -7.366 -8.847 -12.091 1.00 89.12 132 TYR A O 1
ATOM 1112 N N . CYS A 1 133 ? -8.900 -7.434 -11.269 1.00 92.44 133 CYS A N 1
ATOM 1113 C CA . CYS A 1 133 ? -8.405 -6.243 -11.948 1.00 92.44 133 CYS A CA 1
ATOM 1114 C C . CYS A 1 133 ? -8.261 -5.123 -10.918 1.00 92.44 133 CYS A C 1
ATOM 1116 O O . CYS A 1 133 ? -9.258 -4.679 -10.339 1.00 92.44 133 CYS A O 1
ATOM 1118 N N . ALA A 1 134 ? -7.029 -4.653 -10.709 1.00 93.12 134 ALA A N 1
ATOM 1119 C CA . ALA A 1 134 ? -6.730 -3.631 -9.709 1.00 93.12 134 ALA A CA 1
ATOM 1120 C C . ALA A 1 134 ? -7.495 -2.329 -9.986 1.00 93.12 134 ALA A C 1
ATOM 1122 O O . ALA A 1 134 ? -8.082 -1.763 -9.063 1.00 93.12 134 ALA A O 1
ATOM 1123 N N . LYS A 1 135 ? -7.569 -1.895 -11.255 1.00 94.56 135 LYS A N 1
ATOM 1124 C CA . LYS A 1 135 ? -8.362 -0.724 -11.669 1.00 94.56 135 LYS A CA 1
ATOM 1125 C C . LYS A 1 135 ? -9.838 -0.889 -11.342 1.00 94.56 135 LYS A C 1
ATOM 1127 O O . LYS A 1 135 ? -10.417 -0.012 -10.708 1.00 94.56 135 LYS A O 1
ATOM 1132 N N . LYS A 1 136 ? -10.440 -2.023 -11.707 1.00 94.62 136 LYS A N 1
ATOM 1133 C CA . LYS A 1 136 ? -11.854 -2.292 -11.416 1.00 94.62 136 LYS A CA 1
ATOM 1134 C C . LYS A 1 136 ? -12.127 -2.289 -9.909 1.00 94.62 136 LYS A C 1
ATOM 1136 O O . LYS A 1 136 ? -13.109 -1.688 -9.483 1.00 94.62 136 LYS A O 1
ATOM 1141 N N . ALA A 1 137 ? -11.247 -2.891 -9.105 1.00 94.31 137 ALA A N 1
ATOM 1142 C CA . ALA A 1 137 ? -11.392 -2.958 -7.648 1.00 94.31 137 ALA A CA 1
ATOM 1143 C C . ALA A 1 137 ? -11.414 -1.573 -6.976 1.00 94.31 137 ALA A C 1
ATOM 1145 O O . ALA A 1 137 ? -12.138 -1.370 -6.002 1.00 94.31 137 ALA A O 1
ATOM 1146 N N . ARG A 1 138 ? -10.675 -0.598 -7.520 1.00 95.62 138 ARG A N 1
ATOM 1147 C CA . ARG A 1 138 ? -10.682 0.798 -7.044 1.00 95.62 138 ARG A CA 1
ATOM 1148 C C . ARG A 1 138 ? -11.653 1.721 -7.791 1.00 95.62 138 ARG A C 1
ATOM 1150 O O 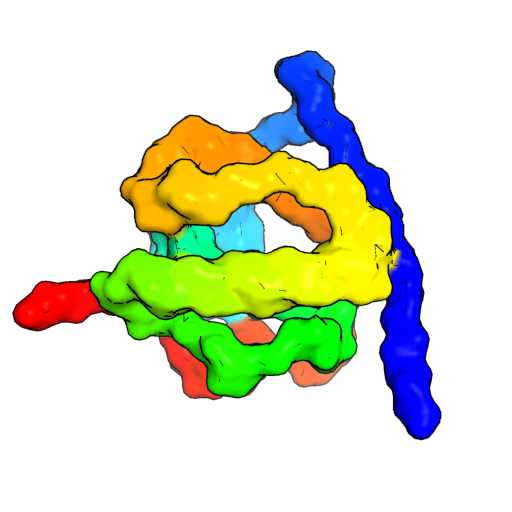. ARG A 1 138 ? -11.584 2.941 -7.639 1.00 95.62 138 ARG A O 1
ATOM 1157 N N . GLY A 1 139 ? -12.553 1.169 -8.606 1.00 95.00 139 GLY A N 1
ATOM 1158 C CA . GLY A 1 139 ? -13.512 1.955 -9.388 1.00 95.00 139 GLY A CA 1
ATOM 1159 C C . GLY A 1 139 ? -12.847 2.861 -10.427 1.00 95.00 139 GLY A C 1
ATOM 1160 O O . GLY A 1 139 ? -13.316 3.969 -10.653 1.00 95.00 139 GLY A O 1
ATOM 1161 N N . TYR A 1 140 ? -11.738 2.408 -11.017 1.00 95.25 140 TYR A N 1
ATOM 1162 C CA . TYR A 1 140 ? -10.940 3.109 -12.030 1.00 95.25 140 TYR A CA 1
ATOM 1163 C C . TYR A 1 140 ? -10.345 4.450 -11.577 1.00 95.25 140 TYR A C 1
ATOM 1165 O O . TYR A 1 140 ? -9.865 5.220 -12.402 1.00 95.25 140 TYR A O 1
ATOM 1173 N N . GLN A 1 141 ? -10.326 4.718 -10.270 1.00 95.25 141 GLN A N 1
ATOM 1174 C CA . GLN A 1 141 ? -9.657 5.891 -9.717 1.00 95.25 141 GLN A CA 1
ATOM 1175 C C . GLN A 1 141 ? -8.137 5.779 -9.878 1.00 95.25 141 GLN A C 1
ATOM 1177 O O . GLN A 1 141 ? -7.559 4.696 -9.749 1.00 95.25 141 GLN A O 1
ATOM 1182 N N . GLU A 1 142 ? -7.484 6.914 -10.106 1.00 95.06 142 GLU A N 1
ATOM 1183 C CA . GLU A 1 142 ? -6.034 7.024 -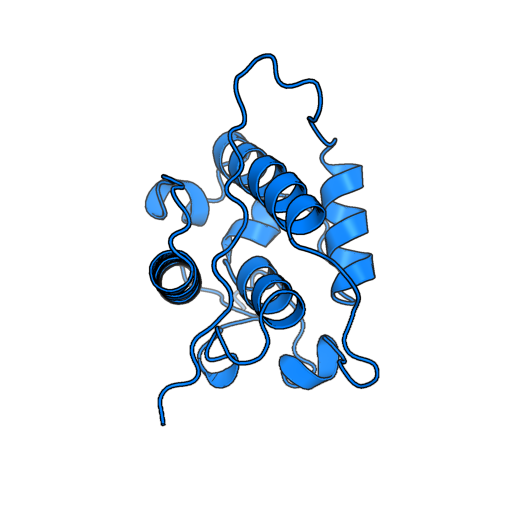9.965 1.00 95.06 142 GLU A CA 1
ATOM 1184 C C . GLU A 1 142 ? -5.612 6.829 -8.501 1.00 95.06 142 GLU A C 1
ATOM 1186 O O . GLU A 1 142 ? -6.432 6.894 -7.583 1.00 95.06 142 GLU A O 1
ATOM 1191 N N . ILE A 1 143 ? -4.325 6.562 -8.280 1.00 95.44 143 ILE A N 1
ATOM 1192 C CA . ILE A 1 143 ? -3.747 6.427 -6.939 1.00 95.44 143 ILE A CA 1
ATOM 1193 C C . ILE A 1 143 ? -2.760 7.567 -6.736 1.00 95.44 143 ILE A C 1
ATOM 1195 O O . ILE A 1 143 ? -1.826 7.718 -7.522 1.00 95.44 143 ILE A O 1
ATOM 1199 N N . GLY A 1 144 ? -2.916 8.329 -5.659 1.00 89.62 144 GLY A N 1
ATOM 1200 C CA . GLY A 1 144 ? -1.945 9.354 -5.307 1.00 89.62 144 GLY A CA 1
ATOM 1201 C C . GLY A 1 144 ? -2.502 10.452 -4.418 1.00 89.62 144 GLY A C 1
ATOM 1202 O O . GLY A 1 144 ? -3.616 10.385 -3.900 1.00 89.62 144 GLY A O 1
ATOM 1203 N N . MET A 1 145 ? -1.676 11.476 -4.225 1.00 87.31 145 MET A N 1
ATOM 1204 C CA . MET A 1 145 ? -2.109 12.716 -3.594 1.00 87.31 145 MET A CA 1
ATOM 1205 C C . MET A 1 145 ? -2.883 13.523 -4.634 1.00 87.31 145 MET A C 1
ATOM 1207 O O . MET A 1 145 ? -2.338 13.842 -5.692 1.00 87.31 145 MET A O 1
ATOM 1211 N N . ALA A 1 146 ? -4.138 13.847 -4.345 1.00 80.06 146 ALA A N 1
ATOM 1212 C CA . ALA A 1 146 ? -4.900 14.750 -5.191 1.00 80.06 146 ALA A CA 1
ATOM 1213 C C . ALA A 1 146 ? -4.266 16.150 -5.155 1.00 80.06 146 ALA A C 1
ATOM 1215 O O . ALA A 1 146 ? -3.828 16.617 -4.101 1.00 80.06 146 ALA A O 1
ATOM 1216 N N . ILE A 1 147 ? -4.206 16.808 -6.315 1.00 70.06 147 ILE A N 1
ATOM 1217 C CA . ILE A 1 147 ? -3.767 18.201 -6.406 1.00 70.06 147 ILE A CA 1
ATOM 1218 C C . ILE A 1 147 ? -4.829 19.042 -5.695 1.00 70.06 147 ILE A C 1
ATOM 1220 O O . ILE A 1 147 ? -6.013 18.967 -6.023 1.00 70.06 147 ILE A O 1
ATOM 1224 N N . SER A 1 148 ? -4.420 19.797 -4.680 1.00 51.16 148 SER A N 1
ATOM 1225 C CA . SER A 1 148 ? -5.248 20.857 -4.115 1.00 51.16 148 SER A CA 1
ATOM 1226 C C . SER A 1 148 ? -5.318 21.982 -5.145 1.00 51.16 148 SER A C 1
ATOM 1228 O O . SER A 1 148 ? -4.290 22.606 -5.408 1.00 51.16 148 SER A O 1
ATOM 1230 N N . ASN A 1 149 ? -6.493 22.167 -5.754 1.00 40.47 149 ASN A N 1
ATOM 1231 C CA . ASN A 1 149 ? -6.813 23.370 -6.527 1.00 40.47 149 ASN A CA 1
ATOM 1232 C C . ASN A 1 149 ? -6.784 24.607 -5.628 1.00 40.47 149 ASN A C 1
ATOM 1234 O O . ASN A 1 149 ? -7.198 24.472 -4.451 1.00 40.47 149 ASN A O 1
#